Protein AF-A0A7U9XLE1-F1 (afdb_monomer_lite)

pLDDT: mean 87.11, std 10.86, range [40.56, 98.31]

Radius of gyration: 17.87 Å; chains: 1; bounding box: 44×48×42 Å

Sequence (129 aa):
MNCIFQNSLAGLTLQRNAKSRAVNAENPTGEKGKGGMAASHLGPSRKGKPCLRDIQPKETVTLAEIKGPGMINHIWITVDNKTSEAECFVLRDLVLRIYWDDETRPSVESPLGDFFCCGFGRECSVYIV

Foldseek 3Di:
DDDLPPPDPVNPPPDGPDDDFDFAPQRQARDPPRAQPQAPPVGHSHRNDRHDPDQDQPRDDRRHDYDDDDDDPDDDDDDDCAPDPVGRQQQQRDWDFDPPPPDPHGPDIHRNCVVVVNPPSDDDDDDDD

Structure (mmCIF, N/CA/C/O backbone):
data_AF-A0A7U9XLE1-F1
#
_entry.id   AF-A0A7U9XLE1-F1
#
loop_
_atom_site.group_PDB
_atom_site.id
_atom_site.type_symbol
_atom_site.label_atom_id
_atom_site.label_alt_id
_atom_site.label_comp_id
_atom_site.label_asym_id
_atom_site.label_entity_id
_atom_site.label_seq_id
_atom_site.pdbx_PDB_ins_code
_atom_site.Cartn_x
_atom_site.Cartn_y
_atom_site.Cartn_z
_atom_site.occupancy
_atom_site.B_iso_or_equiv
_atom_site.auth_seq_id
_atom_site.auth_comp_id
_atom_site.auth_asym_id
_atom_site.auth_atom_id
_atom_site.pdbx_PDB_model_num
ATOM 1 N N . MET A 1 1 ? 18.619 -22.810 -10.877 1.00 40.56 1 MET A N 1
ATOM 2 C CA . MET A 1 1 ? 17.936 -21.567 -11.293 1.00 40.56 1 MET A CA 1
ATOM 3 C C . MET A 1 1 ? 18.227 -20.523 -10.221 1.00 40.56 1 MET A C 1
ATOM 5 O O . MET A 1 1 ? 17.629 -20.579 -9.158 1.00 40.56 1 MET A O 1
ATOM 9 N N . ASN A 1 2 ? 19.245 -19.677 -10.417 1.00 46.88 2 ASN A N 1
ATOM 10 C CA . ASN A 1 2 ? 19.636 -18.689 -9.405 1.00 46.88 2 ASN A CA 1
ATOM 11 C C . ASN A 1 2 ? 18.615 -17.551 -9.406 1.00 46.88 2 ASN A C 1
ATOM 13 O O . ASN A 1 2 ? 18.488 -16.829 -10.392 1.00 46.88 2 ASN A O 1
ATOM 17 N N . CYS A 1 3 ? 17.869 -17.411 -8.314 1.00 48.66 3 CYS A N 1
ATOM 18 C CA . CYS A 1 3 ? 16.948 -16.300 -8.133 1.00 48.66 3 CYS A CA 1
ATOM 19 C C . CYS A 1 3 ? 17.765 -15.008 -7.955 1.00 48.66 3 CYS A C 1
ATOM 21 O O . CYS A 1 3 ? 18.360 -14.777 -6.905 1.00 48.66 3 CYS A O 1
ATOM 23 N N . ILE A 1 4 ? 17.794 -14.166 -8.993 1.00 55.09 4 ILE A N 1
ATOM 24 C CA . ILE A 1 4 ? 18.523 -12.879 -9.063 1.00 55.09 4 ILE A CA 1
ATOM 25 C C . ILE A 1 4 ? 18.030 -11.866 -7.998 1.00 55.09 4 ILE A C 1
ATOM 27 O O . ILE A 1 4 ? 18.644 -10.822 -7.779 1.00 55.09 4 ILE A O 1
ATOM 31 N N . PHE A 1 5 ? 16.951 -12.188 -7.279 1.00 58.19 5 PHE A N 1
ATOM 32 C CA . PHE A 1 5 ? 16.326 -11.341 -6.264 1.00 58.19 5 PHE A CA 1
ATOM 33 C C . PHE A 1 5 ? 16.540 -11.812 -4.818 1.00 58.19 5 PHE A C 1
ATOM 35 O O . PHE A 1 5 ? 15.823 -11.368 -3.924 1.00 58.19 5 PHE A O 1
ATOM 42 N N . GLN A 1 6 ? 17.519 -12.680 -4.540 1.00 61.22 6 GLN A N 1
ATOM 43 C CA . GLN A 1 6 ? 17.831 -13.032 -3.152 1.00 61.22 6 GLN A CA 1
ATOM 44 C C . GLN A 1 6 ? 18.334 -11.806 -2.374 1.00 61.22 6 GLN A C 1
ATOM 46 O O . GLN A 1 6 ? 19.455 -11.332 -2.565 1.00 61.22 6 GLN A O 1
ATOM 51 N N . ASN A 1 7 ? 17.496 -11.293 -1.470 1.00 69.50 7 ASN A N 1
ATOM 52 C CA . ASN A 1 7 ? 17.855 -10.299 -0.457 1.00 69.50 7 ASN A CA 1
ATOM 53 C C . ASN A 1 7 ? 18.629 -10.977 0.686 1.00 69.50 7 ASN A C 1
ATOM 55 O O . ASN A 1 7 ? 18.159 -11.046 1.816 1.00 69.50 7 ASN A O 1
ATOM 59 N N . SER A 1 8 ? 19.799 -11.531 0.367 1.00 80.94 8 SER A N 1
ATOM 60 C CA . SER A 1 8 ? 20.712 -12.164 1.320 1.00 80.94 8 SER A CA 1
ATOM 61 C C . SER A 1 8 ? 22.058 -11.441 1.338 1.00 80.94 8 SER A C 1
ATOM 63 O O . SER A 1 8 ? 22.414 -10.756 0.377 1.00 80.94 8 SER A O 1
ATOM 65 N N . LEU A 1 9 ? 22.833 -11.629 2.413 1.00 83.88 9 LEU A N 1
ATOM 66 C CA . LEU A 1 9 ? 24.169 -11.036 2.546 1.00 83.88 9 LEU A CA 1
ATOM 67 C C . LEU A 1 9 ? 25.090 -11.443 1.382 1.00 83.88 9 LEU A C 1
ATOM 69 O O . LEU A 1 9 ? 25.806 -10.610 0.837 1.00 83.88 9 LEU A O 1
ATOM 73 N N . ALA A 1 10 ? 25.004 -12.706 0.949 1.00 84.81 10 ALA A N 1
ATOM 74 C CA . ALA A 1 10 ? 25.763 -13.236 -0.183 1.00 84.81 10 ALA A CA 1
ATOM 75 C C . ALA A 1 10 ? 25.412 -12.558 -1.522 1.00 84.81 10 ALA A C 1
ATOM 77 O O . ALA A 1 10 ? 26.239 -12.517 -2.428 1.00 84.81 10 ALA A O 1
ATOM 78 N N . GLY A 1 11 ? 24.195 -12.020 -1.650 1.00 81.25 11 GLY A N 1
ATOM 79 C CA . GLY A 1 11 ? 23.727 -11.322 -2.844 1.00 81.25 11 GLY A CA 1
ATOM 80 C C . GLY A 1 11 ? 23.982 -9.812 -2.849 1.00 81.25 11 GLY A C 1
ATOM 81 O O . GLY A 1 11 ? 23.683 -9.175 -3.856 1.00 81.25 11 GLY A O 1
ATOM 82 N N . LEU A 1 12 ? 24.508 -9.222 -1.765 1.00 82.56 12 LEU A N 1
ATOM 83 C CA . LEU A 1 12 ? 24.677 -7.763 -1.649 1.00 82.56 12 LEU A CA 1
ATOM 84 C C . LEU A 1 12 ? 25.664 -7.179 -2.661 1.00 82.56 12 LEU A C 1
ATOM 86 O O . LEU A 1 12 ? 25.462 -6.067 -3.140 1.00 82.56 12 LEU A O 1
ATOM 90 N N . THR A 1 13 ? 26.731 -7.911 -2.978 1.00 84.94 13 THR A N 1
ATOM 91 C CA . THR A 1 13 ? 27.768 -7.451 -3.914 1.00 84.94 13 THR A CA 1
ATOM 92 C C . THR A 1 13 ? 27.400 -7.705 -5.374 1.00 84.94 13 THR A C 1
ATOM 94 O O . THR A 1 13 ? 28.092 -7.230 -6.273 1.00 84.94 13 THR A O 1
ATOM 97 N N . LEU A 1 14 ? 26.311 -8.437 -5.635 1.00 82.56 14 LEU A N 1
ATOM 98 C CA . LEU A 1 14 ? 25.878 -8.753 -6.989 1.00 82.56 14 LEU A CA 1
ATOM 99 C C . LEU A 1 14 ? 25.134 -7.569 -7.603 1.00 82.56 14 LEU A C 1
ATOM 101 O O . LEU A 1 14 ? 24.118 -7.097 -7.086 1.00 82.56 14 LEU A O 1
ATOM 105 N N . GLN A 1 15 ? 25.604 -7.126 -8.767 1.00 77.25 15 GLN A N 1
ATOM 106 C CA . GLN A 1 15 ? 24.907 -6.113 -9.542 1.00 77.25 15 GLN A CA 1
ATOM 107 C C . GLN A 1 15 ? 23.599 -6.689 -10.094 1.00 77.25 15 GLN A C 1
ATOM 109 O O . GLN A 1 15 ? 23.586 -7.662 -10.848 1.00 77.25 15 GLN A O 1
ATOM 114 N N . ARG A 1 16 ? 22.479 -6.060 -9.735 1.00 79.44 16 ARG A N 1
ATOM 115 C CA . ARG A 1 16 ? 21.153 -6.428 -10.235 1.00 79.44 16 ARG A CA 1
ATOM 116 C C . ARG A 1 16 ? 20.817 -5.579 -11.456 1.00 79.44 16 ARG A C 1
ATOM 118 O O . ARG A 1 16 ? 20.917 -4.355 -11.403 1.00 79.44 16 ARG A O 1
ATOM 125 N N . ASN A 1 17 ? 20.344 -6.205 -12.531 1.00 86.25 17 ASN A N 1
ATOM 126 C CA . ASN A 1 17 ? 19.742 -5.488 -13.658 1.00 86.25 17 ASN A CA 1
ATOM 127 C C . ASN A 1 17 ? 18.278 -5.128 -13.338 1.00 86.25 17 ASN A C 1
ATOM 129 O O . ASN A 1 17 ? 17.344 -5.599 -13.980 1.00 86.25 17 ASN A O 1
ATOM 133 N N . ALA A 1 18 ? 18.083 -4.347 -12.275 1.00 87.44 18 ALA A N 1
ATOM 134 C CA . ALA A 1 18 ? 16.782 -3.910 -11.787 1.00 87.44 18 ALA A CA 1
ATOM 135 C C . ALA A 1 18 ? 16.770 -2.389 -11.622 1.00 87.44 18 ALA A C 1
ATOM 137 O O . ALA A 1 18 ? 17.803 -1.750 -11.422 1.00 87.44 18 ALA A O 1
ATOM 138 N N . LYS A 1 19 ? 15.582 -1.793 -11.702 1.00 90.19 19 LYS A N 1
ATOM 139 C CA . LYS A 1 19 ? 15.395 -0.352 -11.535 1.00 90.19 19 LYS A CA 1
ATOM 140 C C . LYS A 1 19 ? 14.512 -0.104 -10.321 1.00 90.19 19 LYS A C 1
ATOM 142 O O . LYS A 1 19 ? 13.319 -0.378 -10.375 1.00 90.19 19 LYS A O 1
ATOM 147 N N . SER A 1 20 ? 15.079 0.461 -9.258 1.00 91.50 20 SER A N 1
ATOM 148 C CA . SER A 1 20 ? 14.309 0.815 -8.063 1.00 91.50 20 SER A CA 1
ATOM 149 C C . SER A 1 20 ? 13.271 1.893 -8.373 1.00 91.50 20 SER A C 1
ATOM 151 O O . SER A 1 20 ? 13.533 2.836 -9.133 1.00 91.50 20 SER A O 1
ATOM 153 N N . ARG A 1 21 ? 12.089 1.742 -7.779 1.00 93.75 21 ARG A N 1
ATOM 154 C CA . ARG A 1 21 ? 10.980 2.697 -7.802 1.00 93.75 21 ARG A CA 1
ATOM 155 C C . ARG A 1 21 ? 10.416 2.826 -6.395 1.00 93.75 21 ARG A C 1
ATOM 157 O O . ARG A 1 21 ? 10.577 1.920 -5.585 1.00 93.75 21 ARG A O 1
ATOM 164 N N . ALA A 1 22 ? 9.780 3.957 -6.125 1.00 93.56 22 ALA A N 1
ATOM 165 C CA . ALA A 1 22 ? 9.066 4.202 -4.884 1.00 93.56 22 ALA A CA 1
ATOM 166 C C . ALA A 1 22 ? 7.694 4.773 -5.230 1.00 93.56 22 ALA A C 1
ATOM 168 O O . ALA A 1 22 ? 7.597 5.712 -6.023 1.00 93.56 22 ALA A O 1
ATOM 169 N N . VAL A 1 23 ? 6.665 4.194 -4.626 1.00 95.31 23 VAL A N 1
ATOM 170 C CA . VAL A 1 23 ? 5.276 4.628 -4.747 1.00 95.31 23 VAL A CA 1
ATOM 171 C C . VAL A 1 23 ? 4.877 5.335 -3.459 1.00 95.31 23 VAL A C 1
ATOM 173 O O . VAL A 1 23 ? 5.316 4.960 -2.372 1.00 95.31 23 VAL A O 1
ATOM 176 N N . ASN A 1 24 ? 4.091 6.398 -3.580 1.00 93.56 24 ASN A N 1
ATOM 177 C CA . ASN A 1 24 ? 3.526 7.133 -2.453 1.00 93.56 24 ASN A CA 1
ATOM 178 C C . ASN A 1 24 ? 2.245 7.869 -2.895 1.00 93.56 24 ASN A C 1
ATOM 180 O O . ASN A 1 24 ? 1.877 7.828 -4.066 1.00 93.56 24 ASN A O 1
ATOM 184 N N . ALA A 1 25 ? 1.592 8.584 -1.975 1.00 92.06 25 ALA A N 1
ATOM 185 C CA . ALA A 1 25 ? 0.304 9.245 -2.219 1.00 92.06 25 ALA A CA 1
ATOM 186 C C . ALA A 1 25 ? 0.294 10.300 -3.353 1.00 92.06 25 ALA A C 1
ATOM 188 O O . ALA A 1 25 ? -0.775 10.630 -3.876 1.00 92.06 25 ALA A O 1
ATOM 189 N N . GLU A 1 26 ? 1.456 10.841 -3.727 1.00 91.00 26 GLU A N 1
ATOM 190 C CA . GLU A 1 26 ? 1.629 11.808 -4.824 1.00 91.00 26 GLU A CA 1
ATOM 191 C C . GLU A 1 26 ? 2.138 11.163 -6.125 1.00 91.00 26 GLU A C 1
ATOM 193 O O . GLU A 1 26 ? 2.026 11.771 -7.184 1.00 91.00 26 GLU A O 1
ATOM 198 N N . ASN A 1 27 ? 2.665 9.937 -6.065 1.00 93.62 27 ASN A N 1
ATOM 199 C CA . ASN A 1 27 ? 3.174 9.182 -7.208 1.00 93.62 27 ASN A CA 1
ATOM 200 C C . ASN A 1 27 ? 2.698 7.716 -7.147 1.00 93.62 27 ASN A C 1
ATOM 202 O O . ASN A 1 27 ? 3.522 6.823 -6.916 1.00 93.62 27 ASN A O 1
ATOM 206 N N . PRO A 1 28 ? 1.387 7.454 -7.334 1.00 94.19 28 PRO A N 1
ATOM 207 C CA . PRO A 1 28 ? 0.797 6.115 -7.217 1.00 94.19 28 PRO A CA 1
ATOM 208 C C . PRO A 1 28 ? 1.329 5.127 -8.268 1.00 94.19 28 PRO A C 1
ATOM 210 O O . PRO A 1 28 ? 1.331 3.923 -8.034 1.00 94.19 28 PRO A O 1
ATOM 213 N N . THR A 1 29 ? 1.833 5.618 -9.405 1.00 95.19 29 THR A N 1
ATOM 214 C CA . THR A 1 29 ? 2.433 4.780 -10.459 1.00 95.19 29 THR A CA 1
ATOM 215 C C . THR A 1 29 ? 3.930 4.541 -10.270 1.00 95.19 29 THR A C 1
ATOM 217 O O . THR A 1 29 ? 4.536 3.727 -10.968 1.00 95.19 29 THR A O 1
ATOM 220 N N . GLY A 1 30 ? 4.565 5.255 -9.335 1.00 94.06 30 GLY A N 1
ATOM 221 C CA . GLY A 1 30 ? 5.993 5.126 -9.068 1.00 94.06 30 GLY A CA 1
ATOM 222 C C . GLY A 1 30 ? 6.879 5.617 -10.213 1.00 94.06 30 GLY A C 1
ATOM 223 O O . GLY A 1 30 ? 8.033 5.208 -10.305 1.00 94.06 30 GLY A O 1
ATOM 224 N N . GLU A 1 31 ? 6.390 6.486 -11.097 1.00 93.75 31 GLU A N 1
ATOM 225 C CA . GLU A 1 31 ? 7.158 6.994 -12.234 1.00 93.75 31 GLU A CA 1
ATOM 226 C C . GLU A 1 31 ? 8.433 7.744 -11.806 1.00 93.75 31 GLU A C 1
ATOM 228 O O . GLU A 1 31 ? 8.488 8.430 -10.778 1.00 93.75 31 GLU A O 1
ATOM 233 N N . LYS A 1 32 ? 9.494 7.632 -12.617 1.00 93.06 32 LYS A N 1
ATOM 234 C CA . LYS A 1 32 ? 10.788 8.264 -12.326 1.00 93.06 32 LYS A CA 1
ATOM 235 C C . LYS A 1 32 ? 10.637 9.789 -12.304 1.00 93.06 32 LYS A C 1
ATOM 237 O O . LYS A 1 32 ? 10.232 10.385 -13.295 1.00 93.06 32 LYS A O 1
ATOM 242 N N . GLY A 1 33 ? 11.046 10.411 -11.198 1.00 90.12 33 GLY A N 1
ATOM 243 C CA . GLY A 1 33 ? 11.055 11.870 -11.049 1.00 90.12 33 GLY A CA 1
ATOM 244 C C . GLY A 1 33 ? 9.678 12.501 -10.828 1.00 90.12 33 GLY A C 1
ATOM 245 O O . GLY A 1 33 ? 9.580 13.720 -10.882 1.00 90.12 33 GLY A O 1
ATOM 246 N N . LYS A 1 34 ? 8.631 11.698 -10.587 1.00 90.19 34 LYS A N 1
ATOM 247 C CA . LYS A 1 34 ? 7.266 12.196 -10.355 1.00 90.19 34 LYS A CA 1
ATOM 248 C C . LYS A 1 34 ? 6.898 12.402 -8.883 1.00 90.19 34 LYS A C 1
ATOM 250 O O . LYS A 1 34 ? 5.896 13.039 -8.585 1.00 90.19 34 LYS A O 1
ATOM 255 N N . GLY A 1 35 ? 7.715 11.907 -7.954 1.00 87.06 35 GLY A N 1
ATOM 256 C CA . GLY A 1 35 ? 7.555 12.204 -6.528 1.00 87.06 35 GLY A CA 1
ATOM 257 C C . GLY A 1 35 ? 7.881 13.666 -6.207 1.00 87.06 35 GLY A C 1
ATOM 258 O O . GLY A 1 35 ? 8.750 14.262 -6.838 1.00 87.06 35 GLY A O 1
ATOM 259 N N . GLY A 1 36 ? 7.203 14.235 -5.214 1.00 84.56 36 GLY A N 1
ATOM 260 C CA . GLY A 1 36 ? 7.426 15.592 -4.711 1.00 84.56 36 GLY A CA 1
ATOM 261 C C . GLY A 1 36 ? 7.017 16.718 -5.660 1.00 84.56 36 GLY A C 1
ATOM 262 O O . GLY A 1 36 ? 7.408 17.858 -5.431 1.00 84.56 36 GLY A O 1
ATOM 263 N N . MET A 1 37 ? 6.278 16.420 -6.735 1.00 86.06 37 MET A N 1
ATOM 264 C CA . MET A 1 37 ? 5.904 17.418 -7.745 1.00 86.06 37 MET A CA 1
ATOM 265 C C . MET A 1 37 ? 4.701 18.277 -7.347 1.00 86.06 37 MET A C 1
ATOM 267 O O . MET A 1 37 ? 4.539 19.380 -7.868 1.00 86.06 37 MET A O 1
ATOM 271 N N . ALA A 1 38 ? 3.840 17.784 -6.453 1.00 84.31 38 ALA A N 1
ATOM 272 C CA . ALA A 1 38 ? 2.700 18.554 -5.976 1.00 84.31 38 ALA A CA 1
ATOM 273 C C . ALA A 1 38 ? 3.194 19.745 -5.144 1.00 84.31 38 ALA A C 1
ATOM 275 O O . ALA A 1 38 ? 3.971 19.564 -4.205 1.00 84.31 38 ALA A O 1
ATOM 276 N N . ALA A 1 39 ? 2.723 20.950 -5.469 1.00 81.31 39 ALA A N 1
ATOM 277 C CA . ALA A 1 39 ? 3.084 22.153 -4.732 1.00 81.31 39 ALA A CA 1
ATOM 278 C C . ALA A 1 39 ? 2.593 22.068 -3.279 1.00 81.31 39 ALA A C 1
ATOM 280 O O . ALA A 1 39 ? 1.454 21.684 -3.010 1.00 81.31 39 ALA A O 1
ATOM 281 N N . SER A 1 40 ? 3.459 22.444 -2.342 1.00 82.94 40 SER A N 1
ATOM 282 C CA . SER A 1 40 ? 3.127 22.544 -0.926 1.00 82.94 40 SER A CA 1
ATOM 283 C C . SER A 1 40 ? 2.979 24.003 -0.517 1.00 82.94 40 SER A C 1
ATOM 285 O O . SER A 1 40 ? 3.713 24.872 -0.985 1.00 82.94 40 SER A O 1
ATOM 287 N N . HIS A 1 41 ? 2.082 24.261 0.431 1.00 82.62 41 HIS A N 1
ATOM 288 C CA . HIS A 1 41 ? 1.952 25.565 1.085 1.00 82.62 41 HIS A CA 1
ATOM 289 C C . HIS A 1 41 ? 3.197 25.939 1.914 1.00 82.62 41 HIS A C 1
ATOM 291 O O . HIS A 1 41 ? 3.387 27.104 2.238 1.00 82.62 41 HIS A O 1
ATOM 297 N N . LEU A 1 42 ? 4.065 24.966 2.230 1.00 83.81 42 LEU A N 1
ATOM 298 C CA . LEU A 1 42 ? 5.334 25.169 2.941 1.00 83.81 42 LEU A CA 1
ATOM 299 C C . LEU A 1 42 ? 6.505 25.546 2.014 1.00 83.81 42 LEU A C 1
ATOM 301 O O . LEU A 1 42 ? 7.644 25.638 2.472 1.00 83.81 42 LE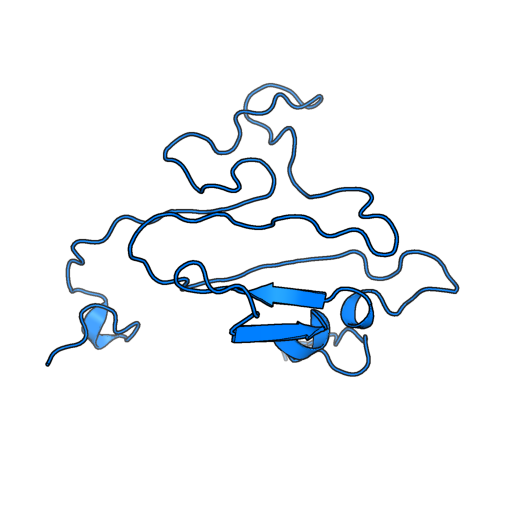U A O 1
ATOM 305 N N . GLY A 1 43 ? 6.244 25.733 0.717 1.00 77.75 43 GLY A N 1
ATOM 306 C CA . GLY A 1 43 ? 7.231 26.155 -0.272 1.00 77.75 43 GLY A CA 1
ATOM 307 C C . GLY A 1 43 ? 7.677 25.055 -1.247 1.00 77.75 43 GLY A C 1
ATOM 308 O O . GLY A 1 43 ? 7.276 23.890 -1.129 1.00 77.75 43 GLY A O 1
ATOM 309 N N . PRO A 1 44 ? 8.501 25.428 -2.245 1.00 70.00 44 PRO A N 1
ATOM 310 C CA . PRO A 1 44 ? 9.009 24.509 -3.259 1.00 70.00 44 PRO A CA 1
ATOM 311 C C . PRO A 1 44 ? 9.845 23.382 -2.631 1.00 70.00 44 PRO A C 1
ATOM 313 O O . PRO A 1 44 ? 10.486 23.563 -1.596 1.00 70.00 44 PRO A O 1
ATOM 316 N N . SER A 1 45 ? 9.828 22.202 -3.259 1.00 71.69 45 SER A N 1
ATOM 317 C CA . SER A 1 45 ? 10.539 20.985 -2.815 1.00 71.69 45 SER A CA 1
ATOM 318 C C . SER A 1 45 ? 9.991 20.295 -1.554 1.00 71.69 45 SER A C 1
ATOM 320 O O . SER A 1 45 ? 10.574 19.316 -1.084 1.00 71.69 45 SER A O 1
ATOM 322 N N . ARG A 1 46 ? 8.860 20.752 -1.000 1.00 79.75 46 ARG A N 1
ATOM 323 C CA . ARG A 1 46 ? 8.094 20.021 0.025 1.00 79.75 46 ARG A CA 1
ATOM 324 C C . ARG A 1 46 ? 6.958 19.243 -0.636 1.00 79.75 46 ARG A C 1
ATOM 326 O O . ARG A 1 46 ? 6.326 19.753 -1.555 1.00 79.75 46 ARG A O 1
ATOM 333 N N . LYS A 1 47 ? 6.665 18.033 -0.144 1.00 80.56 47 LYS A N 1
ATOM 334 C CA . LYS A 1 47 ? 5.555 17.212 -0.658 1.00 80.56 47 LYS A CA 1
ATOM 335 C C . LYS A 1 47 ? 4.225 17.952 -0.503 1.00 80.56 47 LYS A C 1
ATOM 337 O O . LYS A 1 47 ? 3.813 18.239 0.622 1.00 80.56 47 LYS A O 1
ATOM 342 N N . GLY A 1 48 ? 3.547 18.237 -1.612 1.00 85.44 48 GLY A N 1
ATOM 343 C CA . GLY A 1 48 ? 2.206 18.831 -1.602 1.00 85.44 48 GLY A CA 1
ATOM 344 C C . GLY A 1 48 ? 1.117 17.853 -1.164 1.00 85.44 48 GLY A C 1
ATOM 345 O O . GLY A 1 48 ? 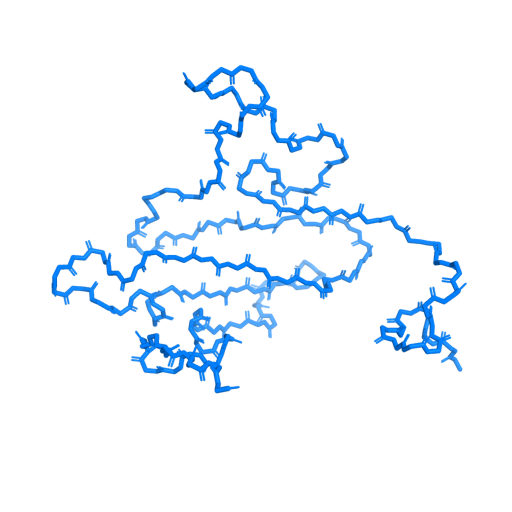0.154 18.253 -0.512 1.00 85.44 48 GLY A O 1
ATOM 346 N N . LYS A 1 49 ? 1.301 16.557 -1.450 1.00 87.38 49 LYS A N 1
ATOM 347 C CA . LYS A 1 49 ? 0.381 15.478 -1.062 1.00 87.38 49 LYS A CA 1
ATOM 348 C C . LYS A 1 49 ? 1.149 14.343 -0.363 1.00 87.38 49 LYS A C 1
ATOM 350 O O . LYS A 1 49 ? 1.441 13.317 -0.974 1.00 87.38 49 LYS A O 1
ATOM 355 N N . PRO A 1 50 ? 1.541 14.536 0.910 1.00 86.19 50 PRO A N 1
ATOM 356 C CA . PRO A 1 50 ? 2.408 13.594 1.621 1.00 86.19 50 PRO A CA 1
ATOM 357 C C . PRO A 1 50 ? 1.714 12.273 1.983 1.00 86.19 50 PRO A C 1
ATOM 359 O O . PRO A 1 50 ? 2.382 11.244 2.059 1.00 86.19 50 PRO A O 1
ATOM 362 N N . CYS A 1 51 ? 0.398 12.305 2.187 1.00 91.00 51 CYS A N 1
ATOM 363 C CA . CYS A 1 51 ? -0.441 11.179 2.580 1.00 91.00 51 CYS A CA 1
ATOM 364 C C . CYS A 1 51 ? -1.803 11.257 1.876 1.00 91.00 51 CYS A C 1
ATOM 366 O O . CYS A 1 51 ? -2.156 12.279 1.276 1.00 91.00 51 CYS A O 1
ATOM 368 N N . LEU A 1 52 ? -2.561 10.165 1.948 1.00 91.50 52 LEU A N 1
ATOM 369 C CA . LEU A 1 52 ? -3.998 10.209 1.708 1.00 91.50 52 LEU A CA 1
ATOM 370 C C . LEU A 1 52 ? -4.674 10.895 2.899 1.00 91.50 52 LEU A C 1
ATOM 372 O O . LEU A 1 52 ? -4.191 10.791 4.024 1.00 91.50 52 LEU A O 1
ATOM 376 N N . ARG A 1 53 ? -5.759 11.618 2.637 1.00 88.25 53 ARG A N 1
ATOM 377 C CA . ARG A 1 53 ? -6.554 12.310 3.653 1.00 88.25 53 ARG A CA 1
ATOM 378 C C . ARG A 1 53 ? -8.005 11.89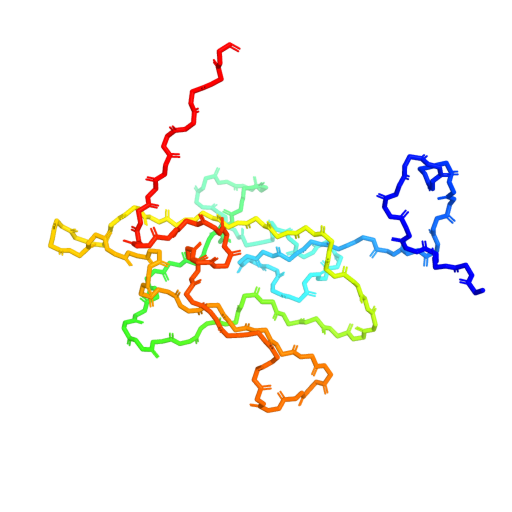9 3.492 1.00 88.25 53 ARG A C 1
ATOM 380 O O . ARG A 1 53 ? -8.424 11.657 2.363 1.00 88.25 53 ARG A O 1
ATOM 387 N N . ASP A 1 54 ? -8.719 11.851 4.609 1.00 86.00 54 ASP A N 1
ATOM 388 C CA . ASP A 1 54 ? -10.179 11.782 4.654 1.00 86.00 54 ASP A CA 1
ATOM 389 C C . ASP A 1 54 ? -10.789 10.632 3.836 1.00 86.00 54 ASP A C 1
ATOM 391 O O . ASP A 1 54 ? -11.777 10.836 3.133 1.00 86.00 54 ASP A O 1
ATOM 395 N N . ILE A 1 55 ? -10.217 9.423 3.933 1.00 90.94 55 ILE A N 1
ATOM 396 C CA . ILE A 1 55 ? -10.813 8.221 3.328 1.00 90.94 55 ILE A CA 1
ATOM 397 C C . ILE A 1 55 ? -12.170 7.983 3.997 1.00 90.94 55 ILE A C 1
ATOM 399 O O . ILE A 1 55 ? -12.241 7.696 5.194 1.00 90.94 55 ILE A O 1
ATOM 403 N N . GLN A 1 56 ? -13.245 8.139 3.233 1.00 91.88 56 GLN A N 1
ATOM 404 C CA . GLN A 1 56 ? -14.606 8.058 3.741 1.00 91.88 56 GLN A CA 1
ATOM 405 C C . GLN A 1 56 ? -15.009 6.606 4.040 1.00 91.88 56 GLN A C 1
ATOM 407 O O . GLN A 1 56 ? -14.448 5.660 3.477 1.00 91.88 56 GLN A O 1
ATOM 412 N N . PRO A 1 57 ? -16.028 6.381 4.890 1.00 91.38 57 PRO A N 1
ATOM 413 C CA . PRO A 1 57 ? -16.551 5.042 5.122 1.00 91.38 57 PRO A CA 1
ATOM 414 C C . PRO A 1 57 ? -16.930 4.342 3.811 1.00 91.38 57 PRO A C 1
ATOM 416 O O . PRO A 1 57 ? -17.677 4.889 3.000 1.00 91.38 57 PRO A O 1
ATOM 419 N N . LYS A 1 58 ? -16.450 3.102 3.636 1.00 93.31 58 LYS A N 1
ATOM 420 C CA . LYS A 1 58 ? -16.631 2.259 2.431 1.00 93.31 58 LYS A CA 1
ATOM 421 C C . LYS A 1 58 ? -15.916 2.760 1.171 1.00 93.31 58 LYS A C 1
ATOM 423 O O . LYS A 1 58 ? -16.018 2.110 0.130 1.00 93.31 58 LYS A O 1
ATOM 428 N N . GLU A 1 59 ? -15.189 3.870 1.243 1.00 95.75 59 GLU A N 1
ATOM 429 C CA . GLU A 1 59 ? -14.361 4.329 0.136 1.00 95.75 59 GLU A CA 1
ATOM 430 C C . GLU A 1 59 ? -13.203 3.353 -0.100 1.00 95.75 59 GLU A C 1
ATOM 432 O O . GLU A 1 59 ? -12.634 2.777 0.827 1.00 95.75 59 GLU A O 1
ATOM 437 N N . THR A 1 60 ? -12.856 3.156 -1.369 1.00 95.69 60 THR A N 1
ATOM 438 C CA . THR A 1 60 ? -11.657 2.422 -1.771 1.00 95.69 60 THR A CA 1
ATOM 439 C C . THR A 1 60 ? -10.754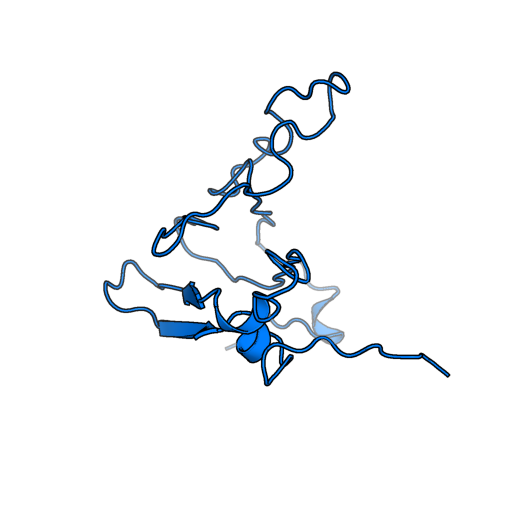 3.373 -2.535 1.00 95.69 60 THR A C 1
ATOM 441 O O . THR A 1 60 ? -11.183 3.989 -3.508 1.00 95.69 60 THR A O 1
ATOM 444 N N . VAL A 1 61 ? -9.497 3.471 -2.104 1.00 95.69 61 VAL A N 1
ATOM 445 C CA . VAL A 1 61 ? -8.490 4.332 -2.728 1.00 95.69 61 VAL A CA 1
ATOM 446 C C . VAL A 1 61 ? -7.319 3.480 -3.202 1.00 95.69 61 VAL A C 1
ATOM 448 O O . VAL A 1 61 ? -6.817 2.629 -2.468 1.00 95.69 61 VAL A O 1
ATOM 451 N N . THR A 1 62 ? -6.851 3.729 -4.423 1.00 95.12 62 THR A N 1
ATOM 452 C CA . THR A 1 62 ? -5.663 3.066 -4.970 1.00 95.12 62 THR A CA 1
ATOM 453 C C . THR A 1 62 ? -4.394 3.621 -4.324 1.00 95.12 62 THR A C 1
ATOM 455 O O . THR A 1 62 ? -4.064 4.797 -4.485 1.00 95.12 62 THR A O 1
ATOM 458 N N . LEU A 1 63 ? -3.659 2.760 -3.613 1.00 95.81 63 LEU A N 1
ATOM 459 C CA . LEU A 1 63 ? -2.354 3.094 -3.029 1.00 95.81 63 LEU A CA 1
ATOM 460 C C . LEU A 1 63 ? -1.223 3.056 -4.064 1.00 95.81 63 LEU A C 1
ATOM 462 O O . LEU A 1 63 ? -0.330 3.903 -4.037 1.00 95.81 63 LEU A O 1
ATOM 466 N N . ALA A 1 64 ? -1.260 2.065 -4.955 1.00 96.44 64 ALA A N 1
ATOM 467 C CA . ALA A 1 64 ? -0.243 1.812 -5.963 1.00 96.44 64 ALA A CA 1
ATOM 468 C C . ALA A 1 64 ? -0.865 1.176 -7.209 1.00 96.44 64 ALA A C 1
ATOM 470 O O . ALA A 1 64 ? -1.699 0.286 -7.082 1.00 96.44 64 ALA A O 1
ATOM 471 N N . GLU A 1 65 ? -0.424 1.611 -8.388 1.00 96.38 65 GLU A N 1
ATOM 472 C CA . GLU A 1 65 ? -0.824 1.075 -9.695 1.00 96.38 65 GLU A CA 1
ATOM 473 C C . GLU A 1 65 ? 0.444 0.870 -10.535 1.00 96.38 65 GLU A C 1
ATOM 475 O O . GLU A 1 65 ? 0.984 1.814 -11.118 1.00 96.38 65 GLU A O 1
ATOM 480 N N . ILE A 1 66 ? 0.989 -0.347 -10.524 1.00 96.00 66 ILE A N 1
ATOM 481 C CA . ILE A 1 66 ? 2.326 -0.639 -11.057 1.00 96.00 66 ILE A CA 1
ATOM 482 C C . ILE A 1 66 ? 2.192 -1.498 -12.308 1.00 96.00 66 ILE A C 1
ATOM 484 O O . ILE A 1 66 ? 1.688 -2.613 -12.253 1.00 96.00 66 ILE A O 1
ATOM 488 N N . LYS A 1 67 ? 2.716 -1.001 -13.432 1.00 94.75 67 LYS A N 1
ATOM 489 C CA . LYS A 1 67 ? 2.714 -1.725 -14.708 1.00 94.75 67 LYS A CA 1
ATOM 490 C C . LYS A 1 67 ? 4.025 -2.459 -14.957 1.00 94.75 67 LYS A C 1
ATOM 492 O O . LYS A 1 67 ? 5.109 -1.892 -14.793 1.00 94.75 67 LYS A O 1
ATOM 497 N N . GLY A 1 68 ? 3.903 -3.670 -15.492 1.00 93.50 68 GLY A N 1
ATOM 498 C CA . GLY A 1 68 ? 5.028 -4.508 -15.892 1.00 93.50 68 GLY A CA 1
ATOM 499 C C . GLY A 1 68 ? 5.628 -5.318 -14.738 1.00 93.50 68 GLY A C 1
ATOM 500 O O . GLY A 1 68 ? 5.191 -5.208 -13.594 1.00 93.50 68 GLY A O 1
ATOM 501 N N . PRO A 1 69 ? 6.637 -6.152 -15.032 1.00 93.75 69 PRO A N 1
ATOM 502 C CA . PRO A 1 69 ? 7.197 -7.071 -14.053 1.00 93.75 69 PRO A CA 1
ATOM 503 C C . PRO A 1 69 ? 7.986 -6.329 -12.973 1.00 93.75 69 PRO A C 1
ATOM 505 O O . PRO A 1 69 ? 8.757 -5.405 -13.253 1.00 93.75 69 PRO A O 1
ATOM 508 N N . GLY A 1 70 ? 7.857 -6.789 -11.733 1.00 92.19 70 GLY A N 1
ATOM 509 C CA . GLY A 1 70 ? 8.554 -6.208 -10.598 1.00 92.19 70 GLY A CA 1
ATOM 510 C C . GLY A 1 70 ? 8.433 -7.052 -9.337 1.00 92.19 70 GLY A C 1
ATOM 511 O O . GLY A 1 70 ? 7.857 -8.134 -9.336 1.00 92.19 70 GLY A O 1
ATOM 512 N N . MET A 1 71 ? 9.008 -6.538 -8.255 1.00 92.62 71 MET A N 1
ATOM 513 C CA . MET A 1 71 ? 8.908 -7.121 -6.924 1.00 92.62 71 MET A CA 1
ATOM 514 C C . MET A 1 71 ? 8.731 -5.990 -5.920 1.00 92.62 71 MET A C 1
ATOM 516 O O . MET A 1 71 ? 9.560 -5.078 -5.863 1.00 92.62 71 MET A O 1
ATOM 520 N N . ILE A 1 72 ? 7.679 -6.071 -5.108 1.00 94.31 72 ILE A N 1
ATOM 521 C CA . ILE A 1 72 ? 7.550 -5.229 -3.922 1.00 94.31 72 ILE A CA 1
ATOM 522 C C . ILE A 1 72 ? 8.466 -5.822 -2.852 1.00 94.31 72 ILE A C 1
ATOM 524 O O . ILE A 1 72 ? 8.288 -6.962 -2.435 1.00 94.31 72 ILE A O 1
ATOM 528 N N . ASN A 1 73 ? 9.482 -5.066 -2.444 1.00 91.94 73 ASN A N 1
ATOM 529 C CA . ASN A 1 73 ? 10.481 -5.514 -1.470 1.00 91.94 73 ASN A CA 1
ATOM 530 C C . ASN A 1 73 ? 10.345 -4.835 -0.099 1.00 91.94 73 ASN A C 1
ATOM 532 O O . ASN A 1 73 ? 10.957 -5.292 0.862 1.00 91.94 73 ASN A O 1
ATOM 536 N N . HIS A 1 74 ? 9.588 -3.741 -0.016 1.00 94.38 74 HIS A N 1
ATOM 537 C CA . HIS A 1 74 ? 9.418 -2.952 1.192 1.00 94.38 74 HIS A CA 1
ATOM 538 C C . HIS A 1 74 ? 8.089 -2.197 1.136 1.00 94.38 74 HIS A C 1
ATOM 540 O O . HIS A 1 74 ? 7.818 -1.479 0.171 1.00 94.38 74 HIS A O 1
ATOM 546 N N . ILE A 1 75 ? 7.284 -2.342 2.186 1.00 96.75 75 ILE A N 1
ATOM 547 C CA . ILE A 1 75 ? 6.033 -1.610 2.386 1.00 96.75 75 ILE A CA 1
ATOM 548 C C . ILE A 1 75 ? 6.126 -0.938 3.751 1.00 96.75 75 ILE A C 1
ATOM 550 O O . ILE A 1 75 ? 6.446 -1.587 4.743 1.00 96.75 75 ILE A O 1
ATOM 554 N N . TRP A 1 76 ? 5.846 0.360 3.790 1.00 95.06 76 TRP A N 1
ATOM 555 C CA . TRP A 1 76 ? 5.766 1.134 5.022 1.00 95.06 76 TRP A CA 1
ATOM 556 C C . TRP A 1 76 ? 4.505 1.986 4.985 1.00 95.06 76 TRP A C 1
ATOM 558 O O . TRP A 1 76 ? 4.273 2.703 4.009 1.00 95.06 76 TRP A O 1
ATOM 568 N N . ILE A 1 77 ? 3.687 1.876 6.030 1.00 94.94 77 ILE A N 1
ATOM 569 C CA . ILE A 1 77 ? 2.421 2.590 6.179 1.00 94.94 77 ILE A CA 1
ATOM 570 C C . ILE A 1 77 ? 2.294 3.022 7.640 1.00 94.94 77 ILE A C 1
ATOM 572 O O . ILE A 1 77 ? 2.582 2.252 8.551 1.00 94.94 77 ILE A O 1
ATOM 576 N N . THR A 1 78 ? 1.832 4.251 7.844 1.00 91.69 78 THR A N 1
ATOM 577 C CA . THR A 1 78 ? 1.390 4.776 9.139 1.00 91.69 78 THR A CA 1
ATOM 578 C C . THR A 1 78 ? -0.004 5.350 8.971 1.00 91.69 78 THR A C 1
ATOM 580 O O . THR A 1 78 ? -0.298 5.947 7.933 1.00 91.69 78 THR A O 1
ATOM 583 N N . VAL A 1 79 ? -0.839 5.190 9.989 1.00 92.00 79 VAL A N 1
ATOM 584 C CA . VAL A 1 79 ? -2.210 5.705 10.034 1.00 92.00 79 VAL A CA 1
ATOM 585 C C . VAL A 1 79 ? -2.441 6.402 11.367 1.00 92.00 79 VAL A C 1
ATOM 587 O O . VAL A 1 79 ? -1.659 6.219 12.302 1.00 92.00 79 VAL A O 1
ATOM 590 N N . ASP A 1 80 ? -3.504 7.192 11.446 1.00 89.00 80 ASP A N 1
ATOM 591 C CA . ASP A 1 80 ? -3.941 7.762 12.715 1.00 89.00 80 ASP A CA 1
ATOM 592 C C . ASP A 1 80 ? -4.353 6.639 13.680 1.00 89.00 80 ASP A C 1
ATOM 594 O O . ASP A 1 80 ? -4.874 5.600 13.268 1.00 89.00 80 ASP A O 1
ATOM 598 N N . ASN A 1 81 ? -4.113 6.833 14.977 1.00 81.75 81 ASN A N 1
ATOM 599 C CA . ASN A 1 81 ? -4.426 5.828 15.996 1.00 81.75 81 ASN A CA 1
ATOM 600 C C . ASN A 1 81 ? -5.938 5.665 16.233 1.00 81.75 81 ASN A C 1
ATOM 602 O O . ASN A 1 81 ? -6.389 4.599 16.646 1.00 81.75 81 ASN A O 1
ATOM 606 N N . LYS A 1 82 ? -6.718 6.721 15.985 1.00 82.69 82 LYS A N 1
ATOM 607 C CA . LYS A 1 82 ? -8.177 6.760 16.111 1.00 82.69 82 LYS A CA 1
ATOM 608 C C . LYS A 1 82 ? -8.763 7.820 15.178 1.00 82.69 82 LYS A C 1
ATOM 610 O O . LYS A 1 82 ? -8.114 8.830 14.919 1.00 82.69 82 LYS A O 1
ATOM 615 N N . THR A 1 83 ? -9.994 7.621 14.714 1.00 81.94 83 THR A N 1
ATOM 616 C CA . THR A 1 83 ? -10.749 8.635 13.946 1.00 81.94 83 THR A CA 1
ATOM 617 C C . THR A 1 83 ? -11.676 9.461 14.840 1.00 81.94 83 THR A C 1
ATOM 619 O O . THR A 1 83 ? -12.038 10.582 14.494 1.00 81.94 83 THR A O 1
ATOM 622 N N . SER A 1 84 ? -12.027 8.944 16.021 1.00 82.00 84 SER A N 1
ATOM 623 C CA . SER A 1 84 ? -12.681 9.678 17.111 1.00 82.00 84 SER A CA 1
ATOM 624 C C . SER A 1 84 ? -12.387 9.003 18.458 1.00 82.00 84 SER A C 1
ATOM 626 O O . SER A 1 84 ? -11.788 7.932 18.493 1.00 82.00 84 SER A O 1
ATOM 628 N N . GLU A 1 85 ? -12.811 9.588 19.585 1.00 77.94 85 GLU A N 1
ATOM 629 C CA . GLU A 1 85 ? -12.690 8.925 20.900 1.00 77.94 85 GLU A CA 1
ATOM 630 C C . GLU A 1 85 ? -13.449 7.588 20.973 1.00 77.94 85 GLU A C 1
ATOM 632 O O . GLU A 1 85 ? -13.034 6.688 21.698 1.00 77.94 85 GLU A O 1
ATOM 637 N N . ALA A 1 86 ? -14.541 7.448 20.216 1.00 78.69 86 ALA A N 1
ATOM 638 C CA . ALA A 1 86 ? -15.325 6.216 20.154 1.00 78.69 86 ALA A CA 1
ATOM 639 C C . ALA A 1 86 ? -14.788 5.215 19.111 1.00 78.69 86 ALA A C 1
ATOM 641 O O . ALA A 1 86 ? -15.010 4.016 19.245 1.00 78.69 86 ALA A O 1
ATOM 642 N N . GLU A 1 87 ? -14.060 5.697 18.100 1.00 78.06 87 GLU A N 1
ATOM 643 C CA . GLU A 1 87 ? -13.617 4.927 16.930 1.00 78.06 87 GLU A CA 1
ATOM 644 C C . GLU A 1 87 ? -12.089 4.759 16.952 1.00 78.06 87 GLU A C 1
ATOM 646 O O . GLU A 1 87 ? -11.337 5.473 16.280 1.00 78.06 87 GLU A O 1
ATOM 651 N N . CYS A 1 88 ? -11.622 3.823 17.779 1.00 81.56 88 CYS A N 1
ATOM 652 C CA . CYS A 1 88 ? -10.201 3.555 18.024 1.00 81.56 88 CYS A CA 1
ATOM 653 C C . CYS A 1 88 ? -9.664 2.301 17.310 1.00 81.56 88 CYS A C 1
ATOM 655 O O . CYS A 1 88 ? -8.589 1.812 17.649 1.00 81.56 88 CYS A O 1
ATOM 657 N N . PHE A 1 89 ? -10.391 1.781 16.316 1.00 86.00 89 PHE A N 1
ATOM 658 C CA . PHE A 1 89 ? -10.080 0.519 15.635 1.00 86.00 89 PHE A CA 1
ATOM 659 C C . PHE A 1 89 ? -9.558 0.703 14.203 1.00 86.00 89 PHE A C 1
ATOM 661 O O . PHE A 1 89 ? -9.681 -0.197 13.379 1.00 86.00 89 PHE A O 1
ATOM 668 N N . VAL A 1 90 ? -8.888 1.824 13.908 1.00 88.38 90 VAL A N 1
ATOM 669 C CA . VAL A 1 90 ? -8.398 2.177 12.555 1.00 88.38 90 VAL A CA 1
ATOM 670 C C . VAL A 1 90 ? -7.594 1.048 11.899 1.00 88.38 90 VAL A C 1
ATOM 672 O O . VAL A 1 90 ? -7.766 0.753 10.717 1.00 88.38 90 VAL A O 1
ATOM 675 N N . LEU A 1 91 ? -6.752 0.359 12.674 1.00 90.44 91 LEU A N 1
ATOM 676 C CA . LEU A 1 91 ? -5.955 -0.779 12.202 1.00 90.44 91 LEU A CA 1
ATOM 677 C C . LEU A 1 91 ? -6.801 -2.003 11.805 1.00 90.44 91 LEU A C 1
ATOM 679 O O . LEU A 1 91 ? -6.337 -2.845 11.039 1.00 90.44 91 LEU A O 1
ATOM 683 N N . ARG A 1 92 ? -8.026 -2.119 12.316 1.00 91.62 92 ARG A N 1
ATOM 684 C CA . ARG A 1 92 ? -8.971 -3.193 11.999 1.00 91.62 92 ARG A CA 1
ATOM 685 C C . ARG A 1 92 ? -9.969 -2.795 10.908 1.00 91.62 92 ARG A C 1
ATOM 687 O O . ARG A 1 92 ? -10.373 -3.660 10.136 1.00 91.62 92 ARG A O 1
ATOM 694 N N . ASP A 1 93 ? -10.320 -1.514 10.836 1.00 91.62 93 ASP A N 1
ATOM 695 C CA . ASP A 1 93 ? -11.341 -0.999 9.917 1.00 91.62 93 ASP A CA 1
ATOM 696 C C . ASP A 1 93 ? -10.798 -0.727 8.507 1.00 91.62 93 ASP A C 1
ATOM 698 O O . ASP A 1 93 ? -11.534 -0.809 7.522 1.00 91.62 93 ASP A O 1
ATOM 702 N N . LEU A 1 94 ? -9.497 -0.446 8.381 1.00 93.44 94 LEU A N 1
ATOM 703 C CA . LEU A 1 94 ? -8.833 -0.330 7.085 1.00 93.44 94 LEU A CA 1
ATOM 704 C C . LEU A 1 94 ? -8.477 -1.714 6.541 1.00 93.44 94 LEU A C 1
ATOM 706 O O . LEU A 1 94 ? -7.748 -2.469 7.179 1.00 93.44 94 LEU A O 1
ATOM 710 N N . VAL A 1 95 ? -8.930 -2.022 5.325 1.00 95.75 95 VAL A N 1
ATOM 711 C CA . VAL A 1 95 ? -8.616 -3.278 4.627 1.00 95.75 95 VAL A CA 1
ATOM 712 C C . VAL A 1 95 ? -7.613 -3.012 3.509 1.00 95.75 95 VAL A C 1
ATOM 714 O O . VAL A 1 95 ? -7.883 -2.234 2.594 1.00 95.75 95 VAL A O 1
ATOM 717 N N . LEU A 1 96 ? -6.462 -3.684 3.563 1.00 97.38 96 LEU A N 1
ATOM 718 C CA . LEU A 1 96 ? -5.476 -3.694 2.489 1.00 97.38 96 LEU A CA 1
ATOM 719 C C . LEU A 1 96 ? -5.837 -4.786 1.480 1.00 97.38 96 LEU A C 1
ATOM 721 O O . LEU A 1 96 ? -6.010 -5.949 1.851 1.00 97.38 96 LEU A O 1
ATOM 725 N N . ARG A 1 97 ? -5.906 -4.404 0.202 1.00 98.31 97 ARG A N 1
ATOM 726 C CA . ARG A 1 97 ? -6.100 -5.325 -0.922 1.00 98.31 97 ARG A CA 1
ATOM 727 C C . ARG A 1 97 ? -4.942 -5.230 -1.902 1.00 98.31 97 ARG A C 1
ATOM 729 O O . ARG A 1 97 ? -4.535 -4.123 -2.252 1.00 98.31 97 ARG A O 1
ATOM 736 N N . ILE A 1 98 ? -4.430 -6.375 -2.347 1.00 98.25 98 ILE A N 1
ATOM 737 C CA . ILE A 1 98 ? -3.389 -6.463 -3.376 1.00 98.25 98 ILE A CA 1
ATOM 738 C C . ILE A 1 98 ? -3.852 -7.422 -4.466 1.00 98.25 98 ILE A C 1
ATOM 740 O O . ILE A 1 98 ? -4.308 -8.529 -4.173 1.00 98.25 98 ILE A O 1
ATOM 744 N N . TYR A 1 99 ? -3.705 -6.964 -5.704 1.00 98.31 99 TYR A N 1
ATOM 745 C CA . TYR A 1 99 ? -4.089 -7.653 -6.925 1.00 98.31 99 TYR A CA 1
ATOM 746 C C . TYR A 1 99 ? -2.834 -7.836 -7.775 1.00 98.31 99 TYR A C 1
ATOM 748 O O . TYR A 1 99 ? -2.072 -6.881 -7.955 1.00 98.31 99 TYR A O 1
ATOM 756 N N . TRP A 1 100 ? -2.609 -9.044 -8.277 1.00 97.69 100 TRP A N 1
ATOM 757 C CA . TRP A 1 100 ? -1.504 -9.352 -9.184 1.00 97.69 100 TRP A CA 1
ATOM 758 C C . TRP A 1 100 ? -2.020 -9.645 -10.591 1.00 97.69 100 TRP A C 1
ATOM 760 O O . TRP A 1 100 ? -3.091 -10.220 -10.749 1.00 97.69 100 TRP A O 1
ATOM 770 N N . ASP A 1 101 ? -1.246 -9.261 -11.607 1.00 96.38 101 ASP A N 1
ATOM 771 C CA . ASP A 1 101 ? -1.477 -9.634 -13.011 1.00 96.38 101 ASP A CA 1
ATOM 772 C C . ASP A 1 101 ? -2.924 -9.399 -13.507 1.00 96.38 101 ASP A C 1
ATOM 774 O O . ASP A 1 101 ? -3.528 -10.264 -14.141 1.00 96.38 101 ASP A O 1
ATOM 778 N N . ASP A 1 102 ? -3.475 -8.215 -13.206 1.00 95.19 102 ASP A N 1
ATOM 779 C CA . ASP A 1 102 ? -4.824 -7.762 -13.594 1.00 95.19 102 ASP A CA 1
ATOM 780 C C . ASP A 1 102 ? -5.980 -8.661 -13.102 1.00 95.19 102 ASP A C 1
ATOM 782 O O . ASP A 1 102 ? -7.085 -8.657 -13.658 1.00 95.19 102 ASP A O 1
ATOM 786 N N . GLU A 1 103 ? -5.759 -9.437 -12.038 1.00 97.25 103 GLU A N 1
ATOM 787 C CA . GLU A 1 103 ? -6.808 -10.259 -11.446 1.00 97.25 103 GLU A CA 1
ATOM 788 C C . GLU A 1 103 ? -7.957 -9.417 -10.867 1.00 97.25 103 GLU A C 1
ATOM 790 O O . GLU A 1 103 ? -7.773 -8.342 -10.297 1.00 97.25 103 GLU A O 1
ATOM 795 N N . THR A 1 104 ? -9.181 -9.938 -10.959 1.00 96.44 104 THR A N 1
ATOM 796 C CA . THR A 1 104 ? -10.382 -9.255 -10.445 1.00 96.44 104 THR A CA 1
ATOM 797 C C . THR A 1 104 ? -10.657 -9.535 -8.970 1.00 96.44 104 THR A C 1
ATOM 799 O O . THR A 1 104 ? -11.402 -8.794 -8.327 1.00 96.44 104 THR A O 1
ATOM 802 N N . ARG A 1 105 ? -10.069 -10.599 -8.413 1.00 97.75 105 ARG A N 1
ATOM 803 C CA . ARG A 1 105 ? -10.201 -10.981 -7.005 1.00 97.75 105 ARG A CA 1
ATOM 804 C C . ARG A 1 105 ? -8.843 -10.825 -6.328 1.00 97.75 105 ARG A C 1
ATOM 806 O O . ARG A 1 105 ? -7.893 -11.392 -6.847 1.00 97.75 105 ARG A O 1
ATOM 813 N N . PRO A 1 106 ? -8.744 -10.133 -5.183 1.00 97.94 10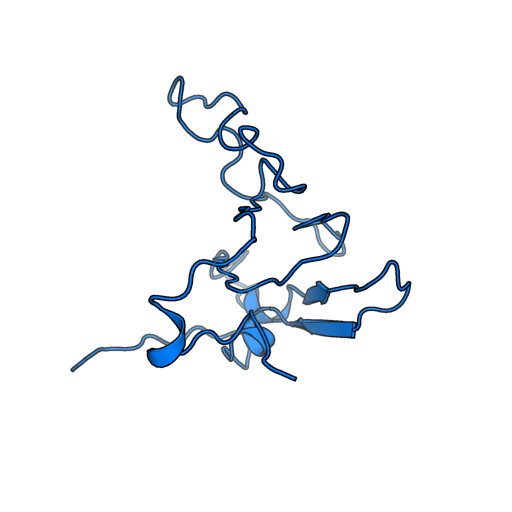6 PRO A N 1
ATOM 814 C CA . PRO A 1 106 ? -7.448 -9.869 -4.576 1.00 97.94 106 PRO A CA 1
ATOM 815 C C . PRO A 1 106 ? -6.774 -11.161 -4.101 1.00 97.94 106 PRO A C 1
ATOM 817 O O . PRO A 1 106 ? -7.390 -11.971 -3.404 1.00 97.94 106 PRO A O 1
ATOM 820 N N . SER A 1 107 ? -5.492 -11.317 -4.423 1.00 98.19 107 SER A N 1
ATOM 821 C CA . SER A 1 107 ? -4.622 -12.347 -3.848 1.00 98.19 107 SER A CA 1
ATOM 822 C C . SER A 1 107 ? -4.305 -12.103 -2.372 1.00 98.19 107 SER A C 1
ATOM 824 O O . SER A 1 107 ? -4.038 -13.049 -1.631 1.00 98.19 107 SER A O 1
ATOM 826 N N . VAL A 1 108 ? -4.321 -10.842 -1.932 1.00 98.12 108 VAL A N 1
ATOM 827 C CA . VAL A 1 108 ? -4.174 -10.464 -0.520 1.00 98.12 108 VAL A CA 1
ATOM 828 C C . VAL A 1 1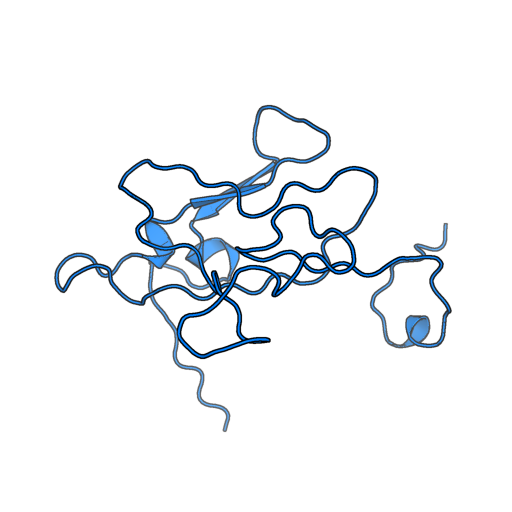08 ? -5.343 -9.574 -0.138 1.00 98.12 108 VAL A C 1
ATOM 830 O O . VAL A 1 108 ? -5.514 -8.512 -0.726 1.00 98.12 108 VAL A O 1
ATOM 833 N N . GLU A 1 109 ? -6.116 -9.976 0.865 1.00 98.00 109 GLU A N 1
ATOM 834 C CA . GLU A 1 109 ? -7.156 -9.154 1.484 1.00 98.00 109 GLU A CA 1
ATOM 835 C C . GLU A 1 109 ? -7.100 -9.360 2.998 1.00 98.00 109 GLU A C 1
ATOM 837 O O . GLU A 1 109 ? -7.329 -10.462 3.493 1.00 98.00 109 GLU A O 1
ATOM 842 N N . SER A 1 110 ? -6.732 -8.313 3.734 1.00 97.19 110 SER A N 1
ATOM 843 C CA . SER A 1 110 ? -6.563 -8.376 5.187 1.00 97.19 110 SER A CA 1
ATOM 844 C C . SER A 1 110 ? -6.780 -7.001 5.809 1.00 97.19 110 SER A C 1
ATOM 846 O O . SER A 1 110 ? -6.396 -5.998 5.198 1.00 97.19 110 SER A O 1
ATOM 848 N N . PRO A 1 111 ? -7.312 -6.914 7.040 1.00 95.81 111 PRO A N 1
ATOM 849 C CA . PRO A 1 111 ? -7.184 -5.707 7.843 1.00 95.81 111 PRO A CA 1
ATOM 850 C C . PRO A 1 111 ? -5.721 -5.261 7.927 1.00 95.81 111 PRO A C 1
ATOM 852 O O . PRO A 1 111 ? -4.810 -6.096 7.982 1.00 95.81 111 PRO A O 1
ATOM 855 N N . LEU A 1 112 ? -5.500 -3.948 7.898 1.00 95.00 112 LEU A N 1
ATOM 856 C CA . LEU A 1 112 ? -4.176 -3.342 7.790 1.00 95.00 112 LEU A CA 1
ATOM 857 C C . LEU A 1 112 ? -3.283 -3.740 8.970 1.00 95.00 112 LEU A C 1
ATOM 859 O O . LEU A 1 112 ? -2.140 -4.136 8.768 1.00 95.00 112 LEU A O 1
ATOM 863 N N . GLY A 1 113 ? -3.816 -3.676 10.190 1.00 93.56 113 GLY A N 1
ATOM 864 C CA . GLY A 1 113 ? -3.116 -4.081 11.406 1.00 93.56 113 GLY A CA 1
ATOM 865 C C . GLY A 1 113 ? -2.697 -5.543 11.362 1.00 93.56 113 GLY A C 1
ATOM 866 O O . GLY A 1 113 ? -1.521 -5.844 11.544 1.00 93.56 113 GLY A O 1
ATOM 867 N N . ASP A 1 114 ? -3.627 -6.443 11.044 1.00 94.25 114 ASP A N 1
ATOM 868 C CA . ASP A 1 114 ? -3.365 -7.881 10.938 1.00 94.25 114 ASP A CA 1
ATOM 869 C C . ASP A 1 114 ? -2.257 -8.201 9.929 1.00 94.25 114 ASP A C 1
ATOM 871 O O . ASP A 1 114 ? -1.388 -9.023 10.218 1.00 94.25 114 ASP A O 1
ATOM 875 N N . PHE A 1 115 ? -2.237 -7.513 8.781 1.00 95.50 115 PHE A N 1
ATOM 876 C CA . PHE A 1 115 ? -1.191 -7.685 7.769 1.00 95.50 115 PHE A CA 1
ATOM 877 C C . PHE A 1 115 ? 0.208 -7.346 8.315 1.00 95.50 115 PHE A C 1
ATOM 879 O O . PHE A 1 115 ? 1.188 -7.997 7.958 1.00 95.50 115 PHE A O 1
ATOM 886 N N . PHE A 1 116 ? 0.298 -6.356 9.208 1.00 93.50 116 PHE A N 1
ATOM 887 C CA . PHE A 1 116 ? 1.533 -5.942 9.884 1.00 93.50 116 PHE A CA 1
ATOM 888 C C . PHE A 1 116 ? 1.718 -6.571 11.278 1.00 93.50 116 PHE A C 1
ATOM 890 O O . PHE A 1 116 ? 2.540 -6.097 12.061 1.00 93.50 116 PHE A O 1
ATOM 897 N N . CYS A 1 117 ? 0.989 -7.645 11.601 1.00 91.25 117 CYS A N 1
ATOM 898 C CA . CYS A 1 117 ? 1.042 -8.340 12.894 1.00 91.25 117 CYS A CA 1
ATOM 899 C C . CYS A 1 117 ? 0.605 -7.494 14.113 1.00 91.25 117 CYS A C 1
ATOM 901 O O . CYS A 1 117 ? 0.898 -7.848 15.256 1.00 91.25 117 CYS A O 1
ATOM 903 N N . CYS A 1 118 ? -0.140 -6.409 13.898 1.00 88.81 118 CYS A N 1
ATOM 904 C CA . CYS A 1 118 ? -0.809 -5.618 14.932 1.00 88.81 118 CYS A CA 1
ATOM 905 C C . CYS A 1 118 ? -2.271 -6.075 15.080 1.00 88.81 118 CYS A C 1
ATOM 907 O O . CYS A 1 118 ? -3.194 -5.470 14.532 1.00 88.81 118 CYS A O 1
ATOM 909 N N . GLY A 1 119 ? -2.478 -7.186 15.792 1.00 83.94 119 GLY A N 1
ATOM 910 C CA . GLY A 1 119 ? -3.804 -7.781 15.985 1.00 83.94 119 GLY A CA 1
ATOM 911 C C . GLY A 1 119 ? -4.744 -6.962 16.881 1.00 83.94 119 GLY A C 1
ATOM 912 O O . GLY A 1 119 ? -4.329 -6.073 17.625 1.00 83.94 119 GLY A O 1
ATOM 913 N N . PHE A 1 120 ? -6.038 -7.301 16.835 1.00 83.44 120 PHE A N 1
ATOM 914 C CA . PHE A 1 120 ? -7.107 -6.698 17.655 1.00 83.44 120 PHE A CA 1
ATOM 915 C C . PHE A 1 120 ? -7.271 -5.177 17.496 1.00 83.44 120 PHE A C 1
ATOM 917 O O . PHE A 1 120 ? -7.840 -4.525 18.368 1.00 83.44 120 PHE A O 1
ATOM 924 N N . GLY A 1 121 ? -6.767 -4.606 16.398 1.00 81.12 121 GLY A N 1
ATOM 925 C CA . GLY A 1 121 ? -6.818 -3.166 16.157 1.00 81.12 121 GLY A CA 1
ATOM 926 C C . GLY A 1 121 ? -5.967 -2.347 17.131 1.00 81.12 121 GLY A C 1
ATOM 927 O O . GLY A 1 121 ? -6.237 -1.164 17.301 1.00 81.12 121 GLY A O 1
ATOM 928 N N . ARG A 1 122 ? -4.974 -2.956 17.798 1.00 79.12 122 ARG A N 1
ATOM 929 C CA . ARG A 1 122 ? -4.162 -2.284 18.820 1.00 79.12 122 ARG A CA 1
ATOM 930 C C . ARG A 1 122 ? -2.718 -2.111 18.379 1.00 79.12 122 ARG A C 1
ATOM 932 O O . ARG A 1 122 ? -2.110 -3.016 17.812 1.00 79.12 122 ARG A O 1
ATOM 939 N N . GLU A 1 123 ? -2.165 -0.950 18.703 1.00 81.12 123 GLU A N 1
ATOM 940 C CA . GLU A 1 123 ? -0.726 -0.721 18.642 1.00 81.12 123 GLU A CA 1
ATOM 941 C C . GLU A 1 123 ? -0.011 -1.407 19.814 1.00 81.12 123 GLU A C 1
ATOM 943 O O . GLU A 1 123 ? -0.597 -1.679 20.866 1.00 81.12 123 GLU A O 1
ATOM 948 N N . CYS A 1 124 ? 1.274 -1.695 19.625 1.00 81.25 124 CYS A N 1
ATOM 949 C CA . CYS A 1 124 ? 2.136 -2.263 20.650 1.00 81.25 124 CYS A CA 1
ATOM 950 C C . CYS A 1 124 ? 3.372 -1.377 20.793 1.00 81.25 124 CYS A C 1
ATOM 952 O O . CYS A 1 124 ? 4.150 -1.235 19.848 1.00 81.25 124 CYS A O 1
ATOM 954 N N . SER A 1 125 ? 3.561 -0.776 21.967 1.00 82.06 125 SER A N 1
ATOM 955 C CA . SER A 1 125 ? 4.794 -0.055 22.275 1.00 82.06 125 SER A CA 1
ATOM 956 C C . SER A 1 125 ? 5.912 -1.060 22.542 1.00 82.06 125 SER A C 1
ATOM 958 O O . SER A 1 125 ? 5.861 -1.819 23.510 1.00 82.06 125 SER A O 1
ATOM 960 N N . VAL A 1 126 ? 6.928 -1.063 21.682 1.00 78.88 126 VAL A N 1
ATOM 961 C CA . VAL A 1 126 ? 8.122 -1.894 21.853 1.00 78.88 126 VAL A CA 1
ATOM 962 C C . VAL A 1 126 ? 9.204 -1.050 22.512 1.00 78.88 126 VAL A C 1
ATOM 964 O O . VAL A 1 126 ? 9.716 -0.105 21.915 1.00 78.88 126 VAL A O 1
ATOM 967 N N . TYR A 1 127 ? 9.555 -1.395 23.746 1.00 81.44 127 TYR A N 1
ATOM 968 C CA . TYR A 1 127 ? 10.688 -0.799 24.444 1.00 81.44 127 TYR A CA 1
ATOM 969 C C . TYR A 1 127 ? 11.918 -1.663 24.179 1.00 81.44 127 TYR A C 1
ATOM 971 O O . TYR A 1 127 ? 11.932 -2.847 24.512 1.00 81.44 127 TYR A O 1
ATOM 979 N N . ILE A 1 128 ? 12.931 -1.083 23.538 1.00 70.12 128 ILE A N 1
ATOM 980 C CA . ILE A 1 128 ? 14.231 -1.735 23.379 1.00 70.12 128 ILE A CA 1
ATOM 981 C C . ILE A 1 128 ? 14.967 -1.568 24.712 1.00 70.12 128 ILE A C 1
ATOM 983 O O . ILE A 1 128 ? 15.142 -0.437 25.170 1.00 70.12 128 ILE A O 1
ATOM 987 N N . VAL A 1 129 ? 15.321 -2.691 25.339 1.00 56.25 129 VAL A N 1
ATOM 988 C CA . VAL A 1 129 ? 16.200 -2.755 26.520 1.00 56.25 129 VAL A CA 1
ATOM 989 C C . VAL A 1 129 ? 17.665 -2.635 26.134 1.00 56.25 129 VAL A C 1
ATOM 991 O O . VAL A 1 129 ? 18.029 -3.137 25.045 1.00 56.25 129 VAL A O 1
#

Secondary structure (DSSP, 8-state):
---TT--SGGGTTSPP-------BTTBTT--TT-TT-S--TT-TTS-SS-S-----TT----S----SS-----------S-SSSS---HHHH-EEEE--TT-SS-SEEEEHHHHTT-GGG--------